Protein AF-A0A8S2J0A6-F1 (afdb_monomer)

Secondary structure (DSSP, 8-state):
-HHHHHHHHHHTGGGGSSS--GGGS--HHHHHHHHHHHHHHHTT--GGGS-TTGGGSTT-TT---TTPPPTT--HHHHHHHHHHPPPPSS--HHHHHHHHHHHHHIIIIIHHHHHHHHHHHHHHHHHHHHHHHHHTHHHHTTSTTHHHHHHHHHHHHHHHHHHHHHHHTTTT--

Mean predicted aligned error: 7.14 Å

Nearest PDB structures (foldseek):
  8iyj-assembly1_B1  TM=2.290E-01  e=9.599E+00  Mus musculus

Radius of gyration: 23.69 Å; Cα contacts (8 Å, |Δi|>4): 101; chains: 1; bounding box: 42×41×72 Å

pLDDT: mean 87.4, std 9.53, range [36.03, 96.38]

Sequence (174 aa):
MLEYLQKFIQFNIKRTHLTVDESQISGDGFMLNLTFVLQQLALPIDIERVDLSYPYYADDRLSIPKDQSRLYSTQEEFRMYQENIQKPNEIRFPTECVYLALHISHLGMVSTAKKPQRRNNIIRELNSAIKNLEQTQGTWRQTPIAARHEAQLERLKAELKVKMRKIGNKNQCH

Organism: NCBI:txid392030

Structure (mmCIF, N/CA/C/O backbone):
data_AF-A0A8S2J0A6-F1
#
_entry.id   AF-A0A8S2J0A6-F1
#
loop_
_atom_site.group_PDB
_atom_site.id
_atom_site.type_symbol
_atom_site.label_atom_id
_atom_site.label_alt_id
_atom_site.label_comp_id
_atom_site.label_asym_id
_atom_site.label_entity_id
_atom_site.label_seq_id
_atom_site.pdbx_PDB_ins_code
_atom_site.Cartn_x
_atom_site.Cartn_y
_atom_site.Cartn_z
_atom_site.occupancy
_atom_site.B_iso_or_equiv
_atom_site.auth_seq_id
_atom_site.auth_comp_id
_atom_site.auth_asym_id
_atom_site.auth_atom_id
_atom_site.pdbx_PDB_model_num
ATOM 1 N N . MET A 1 1 ? -4.117 -3.604 -23.382 1.00 71.38 1 MET A N 1
ATOM 2 C CA . MET A 1 1 ? -4.020 -4.320 -22.085 1.00 71.38 1 MET A CA 1
ATOM 3 C C . MET A 1 1 ? -3.236 -3.515 -21.047 1.00 71.38 1 MET A C 1
ATOM 5 O O . MET A 1 1 ? -3.814 -3.207 -20.014 1.00 71.38 1 MET A O 1
ATOM 9 N N . LEU A 1 2 ? -1.980 -3.123 -21.303 1.00 81.12 2 LEU A N 1
ATOM 10 C CA . LEU A 1 2 ? -1.176 -2.349 -20.337 1.00 81.12 2 LEU A CA 1
ATOM 11 C C . LEU A 1 2 ? -1.800 -1.000 -19.945 1.00 81.12 2 LEU A C 1
ATOM 13 O O . LEU A 1 2 ? -1.810 -0.650 -18.773 1.00 81.12 2 LEU A O 1
ATOM 17 N N . GLU A 1 3 ? -2.419 -0.295 -20.893 1.00 85.25 3 GLU A N 1
ATOM 18 C CA . GLU A 1 3 ? -3.121 0.968 -20.619 1.00 85.25 3 GLU A CA 1
ATOM 19 C C . GLU A 1 3 ? -4.300 0.803 -19.637 1.00 85.25 3 GLU A C 1
ATOM 21 O O . GLU A 1 3 ? -4.556 1.660 -18.792 1.00 85.25 3 GLU A O 1
ATOM 26 N N . TYR A 1 4 ? -5.009 -0.329 -19.705 1.00 88.44 4 TYR A N 1
ATOM 27 C CA . TYR A 1 4 ? -6.072 -0.638 -18.748 1.00 88.44 4 TYR A CA 1
ATOM 28 C C . TYR A 1 4 ? -5.494 -0.838 -17.344 1.00 88.44 4 TYR A C 1
ATOM 30 O O . TYR A 1 4 ? -6.009 -0.279 -16.378 1.00 88.44 4 TYR A O 1
ATOM 38 N N . LEU A 1 5 ? -4.394 -1.591 -17.240 1.00 88.06 5 LEU A N 1
ATOM 39 C CA . LEU A 1 5 ? -3.705 -1.826 -15.971 1.00 88.06 5 LEU A CA 1
ATOM 40 C C . LEU A 1 5 ? -3.158 -0.528 -15.375 1.00 88.06 5 LEU A C 1
ATOM 42 O O . LEU A 1 5 ? -3.295 -0.315 -14.175 1.00 88.06 5 LEU A O 1
ATOM 46 N N . GLN A 1 6 ? -2.621 0.367 -16.202 1.00 87.25 6 GLN A N 1
ATOM 47 C CA . GLN A 1 6 ? -2.212 1.708 -15.789 1.00 87.25 6 GLN A CA 1
ATOM 48 C C . GLN A 1 6 ? -3.380 2.484 -15.170 1.00 87.25 6 GLN A C 1
ATOM 50 O O . GLN A 1 6 ? -3.277 2.945 -14.035 1.00 87.25 6 GLN A O 1
ATOM 55 N N . LYS A 1 7 ? -4.506 2.614 -15.885 1.00 89.25 7 LYS A N 1
ATOM 56 C CA . LYS A 1 7 ? -5.692 3.337 -15.388 1.00 89.25 7 LYS A CA 1
ATOM 57 C C . LYS A 1 7 ? -6.221 2.718 -14.092 1.00 89.25 7 LYS A C 1
ATOM 59 O O . LYS A 1 7 ? -6.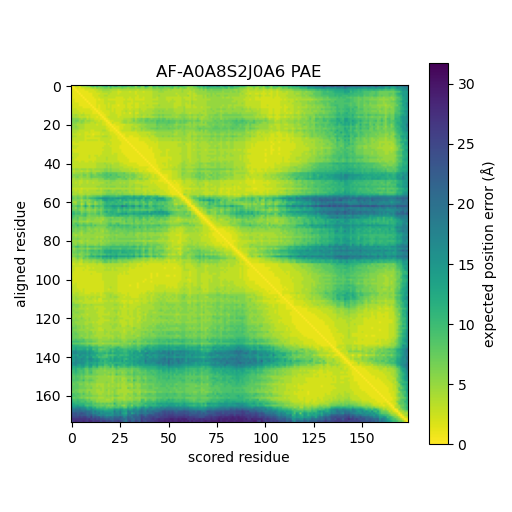577 3.427 -13.152 1.00 89.25 7 LYS A O 1
ATOM 64 N N . PHE A 1 8 ? -6.218 1.390 -14.017 1.00 90.19 8 PHE A N 1
ATOM 65 C CA . PHE A 1 8 ? -6.603 0.656 -12.817 1.00 90.19 8 PHE A CA 1
ATOM 66 C C . PHE A 1 8 ? -5.678 0.952 -11.625 1.00 90.19 8 PHE A C 1
ATOM 68 O O . PHE A 1 8 ? -6.140 1.164 -10.499 1.00 90.19 8 PHE A O 1
ATOM 75 N N . ILE A 1 9 ? -4.368 0.978 -11.864 1.00 89.00 9 ILE A N 1
ATOM 76 C CA . ILE A 1 9 ? -3.364 1.287 -10.851 1.00 89.00 9 ILE A CA 1
ATOM 77 C C . ILE A 1 9 ? -3.511 2.736 -10.372 1.00 89.00 9 ILE A C 1
ATOM 79 O O . ILE A 1 9 ? -3.565 2.955 -9.161 1.00 89.00 9 ILE A O 1
ATOM 83 N N . GLN A 1 10 ? -3.687 3.696 -11.286 1.00 88.06 10 GLN A N 1
ATOM 84 C CA . GLN A 1 10 ? -3.939 5.104 -10.955 1.00 88.06 10 GLN A CA 1
ATOM 85 C C . GLN A 1 10 ? -5.137 5.273 -10.016 1.00 88.06 10 GLN A C 1
ATOM 87 O O . GLN A 1 10 ? -5.047 5.962 -8.998 1.00 88.06 10 GLN A O 1
ATOM 92 N N . PHE A 1 11 ? -6.248 4.600 -10.322 1.00 90.00 11 PHE A N 1
ATOM 93 C CA . PHE A 1 11 ? -7.449 4.625 -9.488 1.00 90.00 11 PHE A CA 1
ATOM 94 C C . PHE A 1 11 ? -7.168 4.146 -8.052 1.00 90.00 11 PHE A C 1
ATOM 96 O O . PHE A 1 11 ? -7.728 4.660 -7.084 1.00 90.00 11 PHE A O 1
ATOM 103 N N . ASN A 1 12 ? -6.239 3.201 -7.896 1.00 91.62 12 ASN A N 1
ATOM 104 C CA . ASN A 1 12 ? -5.878 2.591 -6.621 1.00 91.62 12 ASN A CA 1
ATOM 105 C C . ASN A 1 12 ? -4.662 3.232 -5.922 1.00 91.62 12 ASN A C 1
ATOM 107 O O . ASN A 1 12 ? -4.239 2.720 -4.882 1.00 91.62 1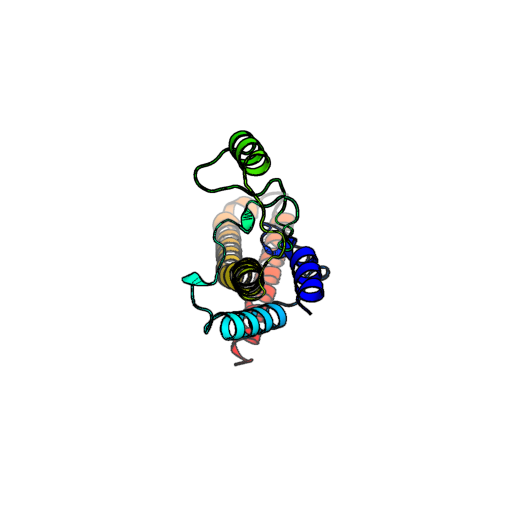2 ASN A O 1
ATOM 111 N N . ILE A 1 13 ? -4.117 4.356 -6.407 1.00 88.62 13 ILE A N 1
ATOM 112 C CA . ILE A 1 13 ? -2.953 5.026 -5.784 1.00 88.62 13 ILE A CA 1
ATOM 113 C C . ILE A 1 13 ? -3.206 5.348 -4.303 1.00 88.62 13 ILE A C 1
ATOM 115 O O . ILE A 1 13 ? -2.328 5.160 -3.461 1.00 88.62 13 ILE A O 1
ATOM 119 N N . LYS A 1 14 ? -4.437 5.748 -3.955 1.00 88.75 14 LYS A N 1
ATOM 120 C CA . LYS A 1 14 ? -4.820 6.140 -2.586 1.00 88.75 14 LYS A CA 1
ATOM 121 C C . LYS A 1 14 ? -4.723 5.003 -1.564 1.00 88.75 14 LYS A C 1
ATOM 123 O O . LYS A 1 14 ? -4.755 5.272 -0.368 1.00 88.75 14 LYS A O 1
ATOM 128 N N . ARG A 1 15 ? -4.561 3.741 -1.985 1.00 90.31 15 ARG A N 1
ATOM 129 C CA . ARG A 1 15 ? -4.441 2.577 -1.083 1.00 90.31 15 ARG A CA 1
ATOM 130 C C . ARG A 1 15 ? -3.282 2.673 -0.090 1.00 90.31 15 ARG A C 1
ATOM 132 O O . ARG A 1 15 ? -3.303 2.002 0.940 1.00 90.31 15 ARG A O 1
ATOM 139 N N . THR A 1 16 ? -2.259 3.462 -0.397 1.00 85.25 16 THR A N 1
ATOM 140 C CA . THR A 1 16 ? -1.063 3.623 0.444 1.00 85.25 16 THR A CA 1
ATOM 141 C C . THR A 1 16 ? -1.201 4.744 1.469 1.00 85.25 16 THR A C 1
ATOM 143 O O . THR A 1 16 ? -0.348 4.860 2.353 1.00 85.25 16 THR A O 1
ATOM 146 N N . HIS A 1 17 ? -2.272 5.540 1.397 1.00 87.38 17 HIS A N 1
ATOM 147 C CA . HIS A 1 17 ? -2.504 6.641 2.321 1.00 87.38 17 HIS A CA 1
ATOM 148 C C . HIS A 1 17 ? -2.766 6.136 3.749 1.00 87.38 17 HIS A C 1
ATOM 150 O O . HIS A 1 17 ? -3.056 4.960 4.009 1.00 87.38 17 HIS A O 1
ATOM 156 N N . LEU A 1 18 ? -2.635 7.047 4.715 1.00 82.06 18 LEU A N 1
ATOM 157 C CA . LEU A 1 18 ? -2.876 6.738 6.123 1.00 82.06 18 LEU A CA 1
ATOM 158 C C . LEU A 1 18 ? -4.344 6.365 6.366 1.00 82.06 18 LEU A C 1
ATOM 160 O O . LEU A 1 18 ? -4.626 5.365 7.028 1.00 82.06 18 LEU A O 1
ATOM 164 N N . THR A 1 19 ? -5.251 7.146 5.783 1.00 82.69 19 THR A N 1
ATOM 165 C CA . THR A 1 19 ? -6.699 6.954 5.811 1.00 82.69 19 THR A CA 1
ATOM 166 C C . THR A 1 19 ? -7.198 6.726 4.391 1.00 82.69 19 THR A C 1
ATOM 168 O O . THR A 1 19 ? -6.853 7.463 3.468 1.00 82.69 19 THR A O 1
ATOM 171 N N . VAL A 1 20 ? -7.985 5.668 4.205 1.00 85.88 20 VAL A N 1
ATOM 172 C CA . VAL A 1 20 ? -8.517 5.285 2.897 1.00 85.88 20 VAL A CA 1
ATOM 173 C C . VAL A 1 20 ? -9.972 4.890 3.064 1.00 85.88 20 VAL A C 1
ATOM 175 O O . VAL A 1 20 ? -10.304 4.140 3.981 1.00 85.88 20 VAL A O 1
ATOM 178 N N . ASP A 1 21 ? -10.823 5.391 2.177 1.00 88.12 21 ASP A N 1
ATOM 179 C CA . ASP A 1 21 ? -12.191 4.910 2.047 1.00 88.12 21 ASP A CA 1
ATOM 180 C C . ASP A 1 21 ? -12.175 3.581 1.282 1.00 88.12 21 ASP A C 1
ATOM 182 O O . ASP A 1 21 ? -11.912 3.550 0.079 1.00 88.12 21 ASP A O 1
ATOM 186 N N . GLU A 1 22 ? -12.428 2.478 1.992 1.00 85.31 22 GLU A N 1
ATOM 187 C CA . GLU A 1 22 ? -12.420 1.129 1.414 1.00 85.31 22 GLU A CA 1
ATOM 188 C C . GLU A 1 22 ? -13.517 0.922 0.353 1.00 85.31 22 GLU A C 1
ATOM 190 O O . GLU A 1 22 ? -13.395 -0.003 -0.445 1.00 85.31 22 GLU A O 1
ATOM 195 N N . SER A 1 23 ? -14.547 1.779 0.293 1.00 88.44 23 SER A N 1
ATOM 196 C CA . SER A 1 23 ? -15.597 1.712 -0.738 1.00 88.44 23 SER A CA 1
ATOM 197 C C . SER A 1 23 ? -15.149 2.240 -2.104 1.00 88.44 23 SER A C 1
ATOM 199 O O . SER A 1 23 ? -15.736 1.888 -3.124 1.00 88.44 23 SER A O 1
ATOM 201 N N . GLN A 1 24 ? -14.103 3.071 -2.126 1.00 89.81 24 GLN A N 1
ATOM 202 C CA . GLN A 1 24 ? -13.601 3.752 -3.324 1.00 89.81 24 GLN A CA 1
ATOM 203 C C . GLN A 1 24 ? -12.348 3.087 -3.906 1.00 89.81 24 GLN A C 1
ATOM 205 O O . GLN A 1 24 ? -11.743 3.614 -4.835 1.00 89.81 24 GLN A O 1
ATOM 210 N N . ILE A 1 25 ? -11.919 1.953 -3.351 1.00 92.69 25 ILE A N 1
ATOM 211 C CA . ILE A 1 25 ? -10.727 1.220 -3.784 1.00 92.69 25 ILE A CA 1
ATOM 212 C C . ILE A 1 25 ? -11.064 -0.246 -4.031 1.00 92.69 25 ILE A C 1
ATOM 214 O O . ILE A 1 25 ? -12.048 -0.783 -3.531 1.00 92.69 25 ILE A O 1
ATOM 218 N N . SER A 1 26 ? -10.217 -0.924 -4.798 1.00 93.06 26 SER A N 1
ATOM 219 C CA . SER A 1 26 ? -10.389 -2.354 -5.054 1.00 93.06 26 SER A CA 1
ATOM 220 C C . SER A 1 26 ? -10.195 -3.193 -3.784 1.00 93.06 26 SER A C 1
ATOM 222 O O . SER A 1 26 ? -9.495 -2.796 -2.857 1.00 93.06 26 SER A O 1
ATOM 224 N N . GLY A 1 27 ? -10.794 -4.381 -3.720 1.00 91.75 27 GLY A N 1
ATOM 225 C CA . GLY A 1 27 ? -10.619 -5.281 -2.576 1.00 91.75 27 GLY A CA 1
ATOM 226 C C . GLY A 1 27 ? -9.185 -5.816 -2.451 1.00 91.75 27 GLY A C 1
ATOM 227 O O . GLY A 1 27 ? -8.489 -5.994 -3.449 1.00 91.75 27 GLY A O 1
ATOM 228 N N . ASP A 1 28 ? -8.751 -6.121 -1.224 1.00 90.69 28 ASP A N 1
ATOM 229 C CA . ASP A 1 28 ? -7.389 -6.616 -0.957 1.00 90.69 28 ASP A CA 1
ATOM 230 C C . ASP A 1 28 ? -7.088 -7.931 -1.696 1.00 90.69 28 ASP A C 1
ATOM 232 O O . ASP A 1 28 ? -6.021 -8.070 -2.285 1.00 90.69 28 ASP A O 1
ATOM 236 N N . GLY A 1 29 ? -8.040 -8.872 -1.726 1.00 91.88 29 GLY A N 1
ATOM 237 C CA . GLY A 1 29 ? -7.869 -10.150 -2.428 1.00 91.88 29 GLY A CA 1
ATOM 238 C C . GLY A 1 29 ? -7.675 -9.976 -3.934 1.00 91.88 29 GLY A C 1
ATOM 239 O O . GLY A 1 29 ? -6.776 -10.576 -4.515 1.00 91.88 29 GLY A O 1
ATOM 240 N N . PHE A 1 30 ? -8.454 -9.085 -4.556 1.00 93.25 30 PHE A N 1
ATOM 241 C CA . PHE A 1 30 ? -8.286 -8.761 -5.972 1.00 93.25 30 PHE A CA 1
ATOM 242 C C . PHE A 1 30 ? -6.907 -8.154 -6.246 1.00 93.25 30 PHE A C 1
ATOM 244 O O . PHE A 1 30 ? -6.210 -8.590 -7.159 1.00 93.25 30 PHE A O 1
ATOM 251 N N . MET A 1 31 ? -6.492 -7.182 -5.428 1.00 94.06 31 MET A N 1
ATOM 252 C CA . MET A 1 31 ? -5.193 -6.527 -5.582 1.00 94.06 31 MET A CA 1
ATOM 253 C C . MET A 1 31 ? -4.033 -7.510 -5.428 1.00 94.06 31 MET A C 1
ATOM 255 O O . MET A 1 31 ? -3.111 -7.464 -6.232 1.00 94.06 31 MET A O 1
ATOM 259 N N . LEU A 1 32 ? -4.084 -8.413 -4.442 1.00 94.38 32 LEU A N 1
ATOM 260 C CA . LEU A 1 32 ? -3.058 -9.441 -4.249 1.00 94.38 32 LEU A CA 1
ATOM 261 C C . LEU A 1 32 ? -2.994 -10.421 -5.425 1.00 94.38 32 LEU A C 1
ATOM 263 O O . LEU A 1 32 ? -1.900 -10.715 -5.903 1.00 94.38 32 LEU A O 1
ATOM 267 N N . ASN A 1 33 ? -4.145 -10.874 -5.928 1.00 94.75 33 ASN A N 1
ATOM 268 C CA . ASN A 1 33 ? -4.197 -11.754 -7.096 1.00 94.75 33 ASN A CA 1
ATOM 269 C C . ASN A 1 33 ? -3.604 -11.069 -8.331 1.00 94.75 33 ASN A C 1
ATOM 271 O O . ASN A 1 33 ? -2.789 -11.659 -9.038 1.00 94.75 33 ASN A O 1
ATOM 275 N N . LEU A 1 34 ? -3.966 -9.806 -8.570 1.00 93.50 34 LEU A N 1
ATOM 276 C CA . LEU A 1 34 ? -3.438 -9.044 -9.697 1.00 93.50 34 LEU A CA 1
ATOM 277 C C . LEU A 1 34 ? -1.933 -8.775 -9.550 1.00 93.50 34 LEU A C 1
ATOM 279 O O . LEU A 1 34 ? -1.197 -8.900 -10.527 1.00 93.50 34 LEU A O 1
ATOM 283 N N . THR A 1 35 ? -1.458 -8.465 -8.336 1.00 94.31 35 THR A N 1
ATOM 284 C CA . THR A 1 35 ? -0.022 -8.374 -8.040 1.00 94.31 35 THR A CA 1
ATOM 285 C C . THR A 1 35 ? 0.688 -9.675 -8.394 1.00 94.31 35 THR A C 1
ATOM 287 O O . THR A 1 35 ? 1.696 -9.633 -9.092 1.00 94.31 35 THR A O 1
ATOM 290 N N . PHE A 1 36 ? 0.158 -10.820 -7.964 1.00 94.75 36 PHE A N 1
ATOM 291 C CA . PHE A 1 36 ? 0.771 -12.118 -8.229 1.00 94.75 36 PHE A CA 1
ATOM 292 C C . PHE A 1 36 ? 0.853 -12.417 -9.730 1.00 94.75 36 PHE A C 1
ATOM 294 O O . PHE A 1 36 ? 1.920 -12.767 -10.225 1.00 94.75 36 PHE A O 1
ATOM 301 N N . VAL A 1 37 ? -0.236 -12.212 -10.474 1.00 93.88 37 VAL A N 1
ATOM 302 C CA . VAL A 1 37 ? -0.259 -12.438 -11.929 1.00 93.88 37 VAL A CA 1
ATOM 303 C C . VAL A 1 37 ? 0.758 -11.551 -12.652 1.00 93.88 37 VAL A C 1
ATOM 305 O O . VAL A 1 37 ? 1.505 -12.045 -13.493 1.00 93.88 37 VAL A O 1
ATOM 308 N N . LEU A 1 38 ? 0.836 -10.259 -12.311 1.00 91.88 38 LEU A N 1
ATOM 309 C CA . LEU A 1 38 ? 1.805 -9.353 -12.938 1.00 91.88 38 LEU A CA 1
ATOM 310 C C . LEU A 1 38 ? 3.251 -9.668 -12.549 1.00 91.88 38 LEU A C 1
ATOM 312 O O . LEU A 1 38 ? 4.142 -9.522 -13.380 1.00 91.88 38 LEU A O 1
ATOM 316 N N . GLN A 1 39 ? 3.492 -10.149 -11.329 1.00 93.38 39 GLN A N 1
ATOM 317 C CA . GLN A 1 39 ? 4.811 -10.640 -10.928 1.00 93.38 39 GLN A CA 1
ATOM 318 C C . GLN A 1 39 ? 5.216 -11.888 -11.715 1.00 93.38 39 GLN A C 1
ATOM 320 O O . GLN A 1 39 ? 6.339 -11.941 -12.201 1.00 93.38 39 GLN A O 1
ATOM 325 N N . GLN A 1 40 ? 4.314 -12.857 -11.898 1.00 94.81 40 GLN A N 1
ATOM 326 C CA . GLN A 1 40 ? 4.588 -14.047 -12.716 1.00 94.81 40 GLN A CA 1
ATOM 327 C C . GLN A 1 40 ? 4.873 -13.681 -14.178 1.00 94.81 40 GLN A C 1
ATOM 329 O O . GLN A 1 40 ? 5.760 -14.261 -14.797 1.00 94.81 40 GLN A O 1
ATOM 334 N N . LEU A 1 41 ? 4.166 -12.682 -14.714 1.00 91.69 41 LEU A N 1
ATOM 335 C CA . LEU A 1 41 ? 4.409 -12.166 -16.060 1.00 91.69 41 LEU A CA 1
ATOM 336 C C . LEU A 1 41 ? 5.754 -11.431 -16.182 1.00 91.69 41 LEU A C 1
ATOM 338 O O . LEU A 1 41 ? 6.382 -11.483 -17.236 1.00 91.69 41 LEU A O 1
ATOM 342 N N . ALA A 1 42 ? 6.193 -10.754 -15.117 1.00 93.38 42 ALA A N 1
ATOM 343 C CA . ALA A 1 42 ? 7.457 -10.023 -15.088 1.00 93.38 42 ALA A CA 1
ATOM 344 C C . ALA A 1 42 ? 8.677 -10.906 -14.771 1.00 93.38 42 ALA A C 1
ATOM 346 O O . ALA A 1 42 ? 9.791 -10.554 -15.145 1.00 93.38 42 ALA A O 1
ATOM 347 N N . LEU A 1 43 ? 8.479 -12.050 -14.111 1.00 94.00 43 LEU A N 1
ATOM 348 C CA . LEU A 1 43 ? 9.542 -12.959 -13.680 1.00 94.00 43 LEU A CA 1
ATOM 349 C C . LEU A 1 43 ? 10.491 -13.437 -14.801 1.00 94.00 43 LEU A C 1
ATOM 351 O O . LEU A 1 43 ? 11.694 -13.459 -14.552 1.00 94.00 43 LEU A O 1
ATOM 355 N N . PRO A 1 44 ? 10.026 -13.809 -16.013 1.00 94.56 44 PRO A N 1
ATOM 356 C CA . PRO A 1 44 ? 10.916 -14.282 -17.076 1.00 94.56 44 PRO A CA 1
ATOM 357 C C . PRO A 1 44 ? 11.645 -13.155 -17.832 1.00 94.56 44 PRO A C 1
ATOM 359 O O . PRO A 1 44 ? 12.305 -13.428 -18.831 1.00 94.56 44 PRO A O 1
ATOM 362 N N . ILE A 1 45 ? 11.485 -11.888 -17.436 1.00 93.81 45 ILE A N 1
ATOM 363 C CA . ILE A 1 45 ? 12.087 -10.751 -18.140 1.00 93.81 45 ILE A CA 1
ATOM 364 C C . ILE A 1 45 ? 13.526 -10.535 -17.666 1.00 93.81 45 ILE A C 1
ATOM 366 O O . ILE A 1 45 ? 13.767 -10.234 -16.498 1.00 93.81 45 ILE A O 1
ATOM 370 N N . ASP A 1 46 ? 14.470 -10.592 -18.605 1.00 93.06 46 ASP A N 1
ATOM 371 C CA . ASP A 1 46 ? 15.864 -10.230 -18.347 1.00 93.06 46 ASP A CA 1
ATOM 372 C C . ASP A 1 46 ? 15.995 -8.735 -18.030 1.00 93.06 46 ASP A C 1
ATOM 374 O O . ASP A 1 46 ? 15.507 -7.881 -18.777 1.00 93.06 46 ASP A O 1
ATOM 378 N N . ILE A 1 47 ? 16.723 -8.407 -16.960 1.00 88.88 47 ILE A N 1
ATOM 379 C CA . ILE A 1 47 ? 16.943 -7.020 -16.514 1.00 88.88 47 ILE A CA 1
ATOM 380 C C . ILE A 1 47 ? 17.651 -6.190 -17.594 1.00 88.88 47 ILE A C 1
ATOM 382 O O . ILE A 1 47 ? 17.354 -5.013 -17.753 1.00 88.88 47 ILE A O 1
ATOM 386 N N . GLU A 1 48 ? 18.519 -6.801 -18.402 1.00 91.25 48 GLU A N 1
ATOM 387 C CA . GLU A 1 48 ? 19.214 -6.130 -19.513 1.00 91.25 48 GLU A CA 1
ATOM 388 C C . GLU A 1 48 ? 18.259 -5.597 -20.594 1.00 91.25 48 GLU A C 1
ATOM 390 O O . GLU A 1 48 ? 18.596 -4.688 -21.354 1.00 91.25 48 GLU A O 1
ATOM 395 N N . ARG A 1 49 ? 17.045 -6.154 -20.677 1.00 88.81 49 ARG A N 1
ATOM 396 C CA . ARG A 1 49 ? 16.010 -5.710 -21.620 1.00 88.81 49 ARG A CA 1
ATOM 397 C C . ARG A 1 49 ? 15.157 -4.575 -21.066 1.00 88.81 49 ARG A C 1
ATOM 399 O O . ARG A 1 49 ? 14.362 -4.015 -21.826 1.00 88.81 49 ARG A O 1
ATOM 406 N N . VAL A 1 50 ? 15.304 -4.267 -19.779 1.00 92.06 50 VAL A N 1
ATOM 407 C CA . VAL A 1 50 ? 14.557 -3.240 -19.060 1.00 92.06 50 VAL A CA 1
ATOM 408 C C . VAL A 1 50 ? 15.325 -1.930 -19.116 1.00 92.06 50 VAL A C 1
ATOM 410 O O . VAL A 1 50 ? 16.493 -1.839 -18.751 1.00 92.06 50 VAL A O 1
ATOM 413 N N . ASP A 1 51 ? 14.632 -0.891 -19.552 1.00 91.81 51 ASP A N 1
ATOM 414 C CA . ASP A 1 51 ? 15.152 0.466 -19.524 1.00 91.81 51 ASP A CA 1
ATOM 415 C C . ASP A 1 51 ? 15.009 1.062 -18.116 1.00 91.81 51 ASP A C 1
ATOM 417 O O . ASP A 1 51 ? 13.904 1.367 -17.664 1.00 91.81 51 ASP A O 1
ATOM 421 N N . LEU A 1 52 ? 16.137 1.226 -17.423 1.00 90.31 52 LEU A N 1
ATOM 422 C CA . LEU A 1 52 ? 16.187 1.752 -16.056 1.00 90.31 52 LEU A CA 1
ATOM 423 C C . LEU A 1 52 ? 15.832 3.243 -15.967 1.00 90.31 52 LEU A C 1
ATOM 425 O O . LEU A 1 52 ? 15.450 3.727 -14.898 1.00 90.31 52 LEU A O 1
ATOM 429 N N . SER A 1 53 ? 15.939 3.969 -17.079 1.00 89.06 53 SER A N 1
ATOM 430 C CA . SER A 1 53 ? 15.613 5.391 -17.170 1.00 89.06 53 SER A CA 1
ATOM 431 C C . SER A 1 53 ? 14.107 5.649 -17.307 1.00 89.06 53 SER A C 1
ATOM 433 O O . SER A 1 53 ? 13.664 6.794 -17.203 1.00 89.06 53 SER A O 1
ATOM 435 N N . TYR A 1 54 ? 13.302 4.594 -17.457 1.00 89.75 54 TYR A N 1
ATOM 436 C CA . TYR A 1 54 ? 11.866 4.689 -17.701 1.00 89.75 54 TYR A CA 1
ATOM 437 C C . TYR A 1 54 ? 11.063 5.545 -16.697 1.00 89.75 54 TYR A C 1
ATOM 439 O O . TYR A 1 54 ? 10.277 6.377 -17.151 1.00 89.75 54 TYR A O 1
ATOM 447 N N . PRO A 1 55 ? 11.267 5.452 -15.365 1.00 87.81 55 PRO A N 1
ATOM 448 C CA . PRO A 1 55 ? 10.517 6.249 -14.379 1.00 87.81 55 PRO A CA 1
ATOM 449 C C . PRO A 1 55 ? 10.848 7.746 -14.365 1.00 87.81 55 PRO A C 1
ATOM 451 O O . PRO A 1 55 ? 10.294 8.504 -13.562 1.00 87.81 55 PRO A O 1
ATOM 454 N N . TYR A 1 56 ? 11.835 8.162 -15.158 1.00 86.44 56 TYR A N 1
ATOM 455 C CA . TYR A 1 56 ? 12.282 9.546 -15.229 1.00 86.44 56 TYR A CA 1
ATOM 456 C C . TYR A 1 56 ? 11.715 10.266 -16.461 1.00 86.44 56 TYR A C 1
ATOM 458 O O . TYR A 1 56 ? 11.786 11.492 -16.537 1.00 86.44 56 TYR A O 1
ATOM 466 N N . TYR A 1 57 ? 11.091 9.546 -17.398 1.00 87.25 57 TYR A N 1
ATOM 467 C CA . TYR A 1 57 ? 10.477 10.143 -18.583 1.00 87.25 57 TYR A CA 1
ATOM 468 C C . TYR A 1 57 ? 9.186 10.902 -18.259 1.00 87.25 57 TYR A C 1
ATOM 470 O O . TYR A 1 57 ? 8.405 10.503 -17.402 1.00 87.25 57 TYR A O 1
ATOM 478 N N . ALA A 1 58 ? 8.952 12.013 -18.965 1.00 75.56 58 ALA A N 1
ATOM 479 C CA . ALA A 1 58 ? 7.791 12.880 -18.733 1.00 75.56 58 ALA A CA 1
ATOM 480 C C . ALA A 1 58 ? 6.442 12.228 -19.085 1.00 75.56 58 ALA A C 1
ATOM 482 O O . ALA A 1 58 ? 5.451 12.495 -18.408 1.00 75.56 58 ALA A O 1
ATOM 483 N N . ASP A 1 59 ? 6.417 11.341 -20.087 1.00 71.56 59 ASP A N 1
ATOM 484 C CA . ASP A 1 59 ? 5.200 10.648 -20.544 1.00 71.56 59 ASP A CA 1
ATOM 485 C C . ASP A 1 59 ? 5.179 9.167 -20.144 1.00 71.56 59 ASP A C 1
ATOM 487 O O . ASP A 1 59 ? 4.749 8.309 -20.925 1.00 71.56 59 ASP A O 1
ATOM 491 N N . ASP A 1 60 ? 5.712 8.825 -18.970 1.00 73.56 60 ASP A N 1
ATOM 492 C CA . ASP A 1 60 ? 5.633 7.444 -18.511 1.00 73.56 60 ASP A CA 1
ATOM 493 C C . ASP A 1 60 ? 4.168 6.993 -18.344 1.00 73.56 60 ASP A C 1
ATOM 495 O O . ASP A 1 60 ? 3.259 7.753 -17.987 1.00 73.56 60 ASP A O 1
ATOM 499 N N . ARG A 1 61 ? 3.919 5.708 -18.609 1.00 75.75 61 ARG A N 1
ATOM 500 C CA . ARG A 1 61 ? 2.614 5.093 -18.341 1.00 75.75 61 ARG A CA 1
ATOM 501 C C . ARG A 1 61 ? 2.454 4.671 -16.881 1.00 75.75 61 ARG A C 1
ATOM 503 O O . ARG A 1 61 ? 1.484 4.002 -16.540 1.00 75.75 61 ARG A O 1
ATOM 510 N N . LEU A 1 62 ? 3.392 5.015 -16.003 1.00 75.00 62 LEU A N 1
ATOM 511 C CA . LEU A 1 62 ? 3.328 4.656 -14.587 1.00 75.00 62 LEU A CA 1
ATOM 512 C C . LEU A 1 62 ? 2.469 5.644 -13.815 1.00 75.00 62 LEU A C 1
ATOM 514 O O . LEU A 1 62 ? 1.864 5.256 -12.818 1.00 75.00 62 LEU A O 1
ATOM 518 N N . SER A 1 63 ? 2.346 6.881 -14.314 1.00 66.81 63 SER A N 1
ATOM 519 C CA . SER A 1 63 ? 1.461 7.906 -13.747 1.00 66.81 63 SER A CA 1
ATOM 520 C C . SER A 1 63 ? 1.688 8.091 -12.254 1.00 66.81 63 SER A C 1
ATOM 522 O O . SER A 1 63 ? 0.763 8.264 -11.456 1.00 66.81 63 SER A O 1
ATOM 524 N N . ILE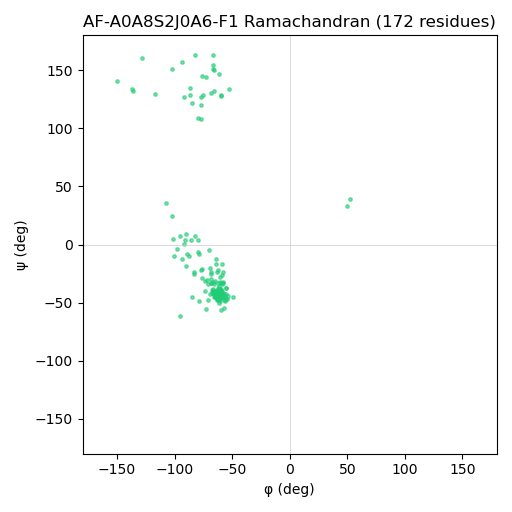 A 1 64 ? 2.969 8.030 -11.911 1.00 73.50 64 ILE A N 1
ATOM 525 C CA . ILE A 1 64 ? 3.494 8.323 -10.597 1.00 73.50 64 ILE A CA 1
ATOM 526 C C . ILE A 1 64 ? 3.126 9.778 -10.276 1.00 73.50 64 ILE A 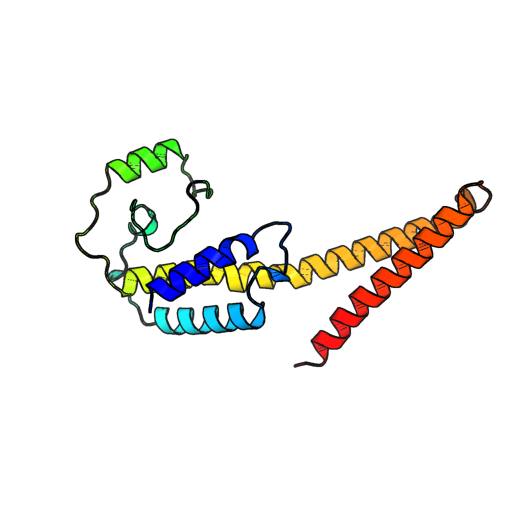C 1
ATOM 528 O O . ILE A 1 64 ? 3.393 10.669 -11.090 1.00 73.50 64 ILE A O 1
ATOM 532 N N . PRO A 1 65 ? 2.499 10.051 -9.116 1.00 72.88 65 PRO A N 1
ATOM 533 C CA . PRO A 1 65 ? 2.227 11.416 -8.696 1.00 72.88 65 PRO A CA 1
ATOM 534 C C . PRO A 1 65 ? 3.507 12.252 -8.736 1.00 72.88 65 PRO A C 1
ATOM 536 O O . PRO A 1 65 ? 4.549 11.826 -8.238 1.00 72.88 65 PRO A O 1
ATOM 539 N N . LYS A 1 66 ? 3.425 13.461 -9.302 1.00 68.56 66 LYS A N 1
ATOM 540 C CA . LYS A 1 66 ? 4.587 14.356 -9.437 1.00 68.56 66 LYS A CA 1
ATOM 541 C C . LYS A 1 66 ? 5.224 14.699 -8.090 1.00 68.56 66 LYS A C 1
ATOM 543 O O . LYS A 1 66 ? 6.423 14.941 -8.056 1.00 68.56 66 LYS A O 1
ATOM 548 N N . ASP A 1 67 ? 4.437 14.651 -7.019 1.00 70.38 67 ASP A N 1
ATOM 549 C CA . ASP A 1 67 ? 4.846 14.966 -5.649 1.00 70.38 67 ASP A CA 1
ATOM 550 C C . ASP A 1 67 ? 5.368 13.738 -4.878 1.00 70.38 67 ASP A C 1
ATOM 552 O O . ASP A 1 67 ? 5.555 13.790 -3.661 1.00 70.38 67 ASP A O 1
ATOM 556 N N . GLN A 1 68 ? 5.568 12.596 -5.548 1.00 76.88 68 GLN A N 1
ATOM 557 C CA . GLN A 1 68 ? 6.103 11.408 -4.894 1.00 76.88 68 GLN A CA 1
ATOM 558 C C . GLN A 1 68 ? 7.568 11.626 -4.494 1.00 76.88 68 GLN A C 1
ATOM 560 O O . GLN A 1 68 ? 8.402 12.014 -5.310 1.00 76.88 68 GLN A O 1
ATOM 565 N N . SER A 1 69 ? 7.892 11.320 -3.234 1.00 81.94 69 SER A N 1
ATOM 566 C CA . S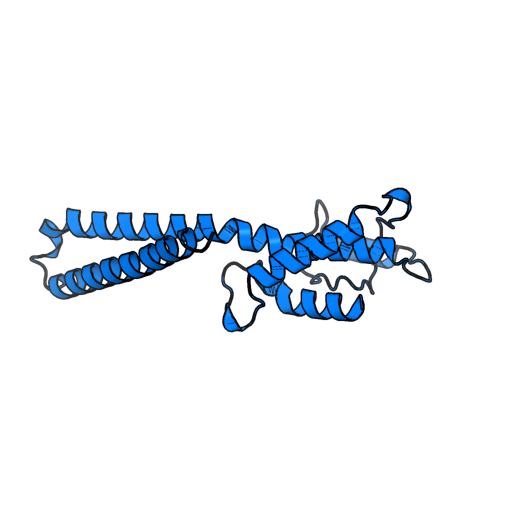ER A 1 69 ? 9.260 11.406 -2.720 1.00 81.94 69 SER A CA 1
ATOM 567 C C . SER A 1 69 ? 10.201 10.488 -3.501 1.00 81.94 69 SER A C 1
ATOM 569 O O . SER A 1 69 ? 9.935 9.291 -3.648 1.00 81.94 69 SER A O 1
ATOM 571 N N . ARG A 1 70 ? 11.313 11.052 -3.974 1.00 84.88 70 ARG A N 1
ATOM 572 C CA . ARG A 1 70 ? 12.365 10.339 -4.703 1.00 84.88 70 ARG A CA 1
ATOM 573 C C . ARG A 1 70 ? 13.550 10.072 -3.786 1.00 84.88 70 ARG A C 1
ATOM 575 O O . ARG A 1 70 ? 13.792 10.796 -2.823 1.00 84.88 70 ARG A O 1
ATOM 582 N N . LEU A 1 71 ? 14.269 8.994 -4.070 1.00 87.25 71 LEU A N 1
ATOM 583 C CA . LEU A 1 71 ? 15.437 8.615 -3.290 1.00 87.25 71 LEU A CA 1
ATOM 584 C C . LEU A 1 71 ? 16.613 9.536 -3.648 1.00 87.25 71 LEU A C 1
ATOM 586 O O . LEU A 1 71 ? 16.919 9.686 -4.826 1.00 87.25 71 LEU A O 1
ATOM 590 N N . TYR A 1 72 ? 17.257 10.127 -2.635 1.00 87.38 72 TYR A N 1
ATOM 591 C CA . TYR A 1 72 ? 18.447 10.982 -2.776 1.00 87.38 72 TYR A CA 1
ATOM 592 C C . TYR A 1 72 ? 18.332 12.095 -3.834 1.00 87.38 72 TYR A C 1
ATOM 594 O O . TYR A 1 72 ? 19.320 12.430 -4.478 1.00 87.38 72 TYR A O 1
ATOM 602 N N . SER A 1 73 ? 17.140 12.659 -4.037 1.00 87.44 73 SER A N 1
ATOM 603 C CA . SER A 1 73 ? 16.943 13.721 -5.024 1.00 87.44 73 SER A CA 1
ATOM 604 C C . SER A 1 73 ? 15.821 14.663 -4.612 1.00 87.44 73 SER A C 1
ATOM 606 O O . SER A 1 73 ? 14.792 14.229 -4.081 1.00 87.44 73 SER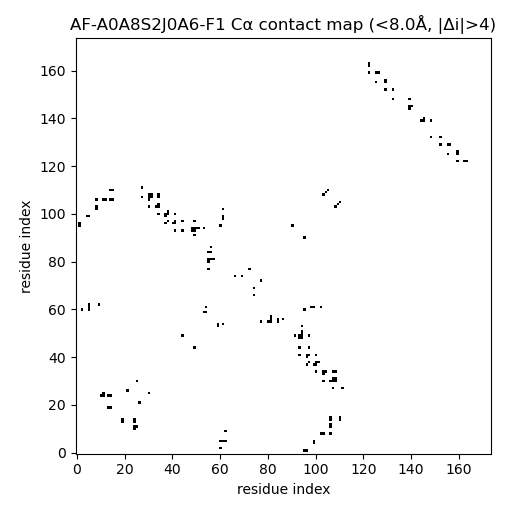 A O 1
ATOM 608 N N . THR A 1 74 ? 16.022 15.956 -4.859 1.00 88.69 74 THR A N 1
ATOM 609 C CA . THR A 1 74 ? 14.982 16.977 -4.708 1.00 88.69 74 THR A CA 1
ATOM 610 C C . THR A 1 74 ? 14.078 17.039 -5.942 1.00 88.69 74 THR A C 1
ATOM 612 O O . THR A 1 74 ? 14.413 16.558 -7.026 1.00 88.69 74 THR A O 1
ATOM 615 N N . GLN A 1 75 ? 12.904 17.661 -5.800 1.00 86.38 75 GLN A N 1
ATOM 616 C CA . GLN A 1 75 ? 11.985 17.831 -6.928 1.00 86.38 75 GLN A CA 1
ATOM 617 C C . GLN A 1 75 ? 12.590 18.691 -8.049 1.00 86.38 75 GLN A C 1
ATOM 619 O O . GLN A 1 75 ? 12.293 18.469 -9.221 1.00 86.38 75 GLN A O 1
ATOM 624 N N . GLU A 1 76 ? 13.420 19.672 -7.696 1.00 87.88 76 GLU A N 1
ATOM 625 C CA . GLU A 1 76 ? 14.073 20.578 -8.645 1.00 87.88 76 GLU A CA 1
ATOM 626 C C . GLU A 1 76 ? 15.156 19.853 -9.447 1.00 87.88 76 GLU A C 1
ATOM 628 O O . GLU A 1 76 ? 15.140 19.899 -10.676 1.00 87.88 76 GLU A O 1
ATOM 633 N N . GLU A 1 77 ? 16.026 19.098 -8.770 1.00 88.75 77 GLU A N 1
ATOM 634 C CA . GLU A 1 77 ? 17.031 18.239 -9.412 1.00 88.75 77 GLU A CA 1
ATOM 635 C C . GLU A 1 77 ? 16.392 17.233 -10.368 1.00 88.75 77 GLU A C 1
ATOM 637 O O . GLU A 1 77 ? 16.868 17.043 -11.487 1.00 88.75 77 GLU A O 1
ATOM 642 N N . PHE A 1 78 ? 15.279 16.624 -9.955 1.00 87.62 78 PHE A N 1
ATOM 643 C CA . PHE A 1 78 ? 14.549 15.697 -10.807 1.00 87.62 78 PHE A CA 1
ATOM 644 C C . PHE A 1 78 ? 13.991 16.376 -12.063 1.00 87.62 78 PHE A C 1
ATOM 646 O O . PHE A 1 78 ? 14.099 15.806 -13.147 1.00 87.62 78 PHE A O 1
ATOM 653 N N . ARG A 1 79 ? 13.424 17.585 -11.949 1.00 86.81 79 ARG A N 1
ATOM 654 C CA . ARG A 1 79 ? 12.923 18.334 -13.115 1.00 86.81 79 ARG A CA 1
ATOM 655 C C . ARG A 1 79 ? 14.045 18.641 -14.101 1.00 86.81 79 ARG A C 1
ATOM 657 O O . ARG A 1 79 ? 13.889 18.358 -15.283 1.00 86.81 79 ARG A O 1
ATOM 664 N N . MET A 1 80 ? 15.188 19.121 -13.608 1.00 88.88 80 MET A N 1
ATOM 665 C CA . MET A 1 80 ? 16.360 19.367 -14.455 1.00 88.88 80 MET A CA 1
ATOM 666 C C . MET A 1 80 ? 16.838 18.081 -15.137 1.00 88.88 80 MET A C 1
ATOM 668 O O . MET A 1 80 ? 17.153 18.083 -16.324 1.00 88.88 80 MET A O 1
ATOM 672 N N . TYR A 1 81 ? 16.875 16.957 -14.418 1.00 88.00 81 TYR A N 1
ATOM 673 C CA . TYR A 1 81 ? 17.254 15.673 -15.008 1.00 88.00 81 TYR A CA 1
ATOM 674 C C . TYR A 1 81 ? 16.258 15.213 -16.083 1.00 88.00 81 TYR A C 1
ATOM 676 O O . TYR A 1 81 ? 16.662 14.761 -17.152 1.00 88.00 81 TYR A O 1
ATOM 684 N N . GLN A 1 82 ? 14.962 15.374 -15.826 1.00 87.62 82 GLN A N 1
ATOM 685 C CA . GLN A 1 82 ? 13.882 15.010 -16.741 1.00 87.62 82 GLN A CA 1
ATOM 686 C C . GLN A 1 82 ? 13.879 15.843 -18.034 1.00 87.62 82 GLN A C 1
ATOM 688 O O . GLN A 1 82 ? 13.500 15.324 -19.079 1.00 87.62 82 GLN A O 1
ATOM 693 N N . GLU A 1 83 ? 14.321 17.100 -17.994 1.00 87.31 83 GLU A N 1
ATOM 694 C CA . GLU A 1 83 ? 14.494 17.933 -19.195 1.00 87.31 83 GLU A CA 1
ATOM 695 C C . GLU A 1 83 ? 15.690 17.491 -20.052 1.00 87.31 83 GLU A C 1
ATOM 697 O O . GLU A 1 83 ? 15.663 17.624 -21.274 1.00 87.31 83 GLU A O 1
ATOM 702 N N . ASN A 1 84 ? 16.729 16.938 -19.422 1.00 88.00 84 ASN A N 1
ATOM 703 C CA . ASN A 1 84 ? 17.972 16.550 -20.091 1.00 88.00 84 ASN A CA 1
ATOM 704 C C . ASN A 1 84 ? 18.004 15.081 -20.541 1.00 88.00 84 ASN A C 1
ATOM 706 O O . ASN A 1 84 ? 18.903 14.683 -21.287 1.00 88.00 84 ASN A O 1
ATOM 710 N N . ILE A 1 85 ? 17.061 14.253 -20.086 1.00 88.44 85 ILE A N 1
ATOM 711 C CA . ILE A 1 85 ? 17.056 12.827 -20.401 1.00 88.44 85 ILE A CA 1
ATOM 712 C C . ILE A 1 85 ? 16.547 12.582 -21.826 1.00 88.44 85 ILE A C 1
ATOM 714 O O . ILE A 1 85 ? 15.457 13.003 -22.214 1.00 88.44 85 ILE A O 1
ATOM 718 N N . GLN A 1 86 ? 17.329 11.850 -22.619 1.00 85.12 86 GLN A N 1
ATOM 719 C CA . GLN A 1 86 ? 16.885 11.421 -23.940 1.00 85.12 86 GLN A CA 1
ATOM 720 C C . GLN A 1 86 ? 15.924 10.244 -23.801 1.00 85.12 86 GLN A C 1
ATOM 722 O O . GLN A 1 86 ? 16.265 9.189 -23.261 1.00 85.12 86 GLN A O 1
ATOM 727 N N . LYS A 1 87 ? 14.705 10.443 -24.296 1.00 83.50 87 LYS A N 1
ATOM 728 C CA . LYS A 1 87 ? 13.672 9.414 -24.334 1.00 83.50 87 LYS A CA 1
ATOM 729 C C . LYS A 1 87 ? 13.824 8.578 -25.612 1.00 83.50 87 LYS A C 1
ATOM 731 O O . LYS A 1 87 ? 13.978 9.159 -26.688 1.00 83.50 87 LYS A O 1
ATOM 736 N N . PRO A 1 88 ? 13.742 7.240 -25.538 1.00 85.00 88 PRO A N 1
ATOM 737 C CA . PRO A 1 88 ? 13.658 6.412 -26.732 1.00 85.00 88 PRO A CA 1
ATOM 738 C C . PRO A 1 88 ? 12.338 6.671 -27.474 1.00 85.00 88 PRO A C 1
ATOM 740 O O . PRO A 1 88 ? 11.311 6.963 -26.861 1.00 85.00 88 PRO A O 1
ATOM 743 N N . ASN A 1 89 ? 12.348 6.512 -28.800 1.00 82.12 89 ASN A N 1
ATOM 744 C CA . ASN A 1 89 ? 11.152 6.706 -29.631 1.00 82.12 89 ASN A CA 1
ATOM 745 C C . ASN A 1 89 ? 10.003 5.762 -29.243 1.00 82.12 89 ASN A C 1
ATOM 747 O O . ASN A 1 89 ? 8.836 6.137 -29.331 1.00 82.12 89 ASN A O 1
ATOM 751 N N . GLU A 1 90 ? 10.333 4.549 -28.795 1.00 85.00 90 GLU A N 1
ATOM 752 C CA . GLU A 1 90 ? 9.365 3.550 -28.357 1.00 85.00 90 GLU A CA 1
ATOM 753 C C . GLU A 1 90 ? 9.832 2.886 -27.059 1.00 85.00 90 GLU A C 1
ATOM 755 O O . GLU A 1 90 ? 10.981 2.456 -26.928 1.00 85.00 90 GLU A O 1
ATOM 760 N N . ILE A 1 91 ? 8.917 2.795 -26.094 1.00 87.31 91 ILE A N 1
ATOM 761 C CA . ILE A 1 91 ? 9.140 2.075 -24.843 1.00 87.31 91 ILE A CA 1
ATOM 762 C C . ILE A 1 91 ? 8.778 0.611 -25.071 1.00 87.31 91 ILE A C 1
ATOM 764 O O . ILE A 1 91 ? 7.687 0.285 -25.536 1.00 87.31 91 ILE A O 1
ATOM 768 N N . ARG A 1 92 ? 9.692 -0.286 -24.707 1.00 89.69 92 ARG A N 1
ATOM 769 C CA . ARG A 1 92 ? 9.502 -1.725 -24.894 1.00 89.69 92 ARG A CA 1
ATOM 770 C C . ARG A 1 92 ? 8.545 -2.286 -23.843 1.00 89.69 92 ARG A C 1
ATOM 772 O O . ARG A 1 92 ? 8.619 -1.926 -22.668 1.00 89.69 92 ARG A O 1
ATOM 779 N N . PHE A 1 93 ? 7.745 -3.271 -24.245 1.00 90.12 93 PHE A N 1
ATOM 780 C CA . PHE A 1 93 ? 6.851 -4.003 -23.343 1.00 90.12 93 PHE A CA 1
ATOM 781 C C . PHE A 1 93 ? 7.534 -4.524 -22.060 1.00 90.12 93 PHE A C 1
ATOM 783 O O . PHE A 1 93 ? 6.954 -4.338 -20.989 1.00 90.12 93 PHE A O 1
ATOM 790 N N . PRO A 1 94 ? 8.739 -5.143 -22.103 1.00 92.44 94 PRO A N 1
ATOM 791 C CA . PRO A 1 94 ? 9.357 -5.689 -20.897 1.00 92.44 94 PRO A CA 1
ATOM 792 C C . PRO A 1 94 ? 9.624 -4.627 -19.826 1.00 92.44 94 PRO A C 1
ATOM 794 O O . PRO A 1 94 ? 9.375 -4.868 -18.647 1.00 92.44 94 PRO A O 1
ATOM 797 N N . THR A 1 95 ? 10.036 -3.428 -20.247 1.00 92.44 95 THR A N 1
ATOM 798 C CA . THR A 1 95 ? 10.186 -2.269 -19.367 1.00 92.44 95 THR A CA 1
ATOM 799 C C . THR A 1 95 ? 8.858 -1.921 -18.701 1.00 92.44 95 THR A C 1
ATOM 801 O O . THR A 1 95 ? 8.766 -1.919 -17.474 1.00 92.44 95 THR A O 1
ATOM 804 N N . GLU A 1 96 ? 7.801 -1.682 -19.484 1.00 90.31 96 GLU A N 1
ATOM 805 C CA . GLU A 1 96 ? 6.494 -1.307 -18.927 1.00 90.31 96 GLU A CA 1
ATOM 806 C C . GLU A 1 96 ? 5.958 -2.377 -17.971 1.00 90.31 96 GLU A C 1
ATOM 808 O O . GLU A 1 96 ? 5.468 -2.055 -16.890 1.00 90.31 96 GLU A O 1
ATOM 813 N N . CYS A 1 97 ? 6.079 -3.653 -18.342 1.00 91.94 97 CYS A N 1
ATOM 814 C CA . CYS A 1 97 ? 5.588 -4.774 -17.553 1.00 91.94 97 CYS A CA 1
ATOM 815 C C . CYS A 1 97 ? 6.273 -4.856 -16.183 1.00 91.94 97 CYS A C 1
ATOM 817 O O . CYS A 1 97 ? 5.585 -4.983 -15.167 1.00 91.94 97 CYS A O 1
ATOM 819 N N . VAL A 1 98 ? 7.604 -4.741 -16.134 1.00 92.69 98 VAL A N 1
ATOM 820 C CA . VAL A 1 98 ? 8.365 -4.794 -14.874 1.00 92.69 98 VAL A CA 1
ATOM 821 C C . VAL A 1 98 ? 7.990 -3.629 -13.962 1.00 92.69 98 VAL A C 1
ATOM 823 O O . VAL A 1 98 ? 7.708 -3.837 -12.780 1.00 92.69 98 VAL A O 1
ATOM 826 N N . TYR A 1 99 ? 7.909 -2.409 -14.495 1.00 91.75 99 TYR A N 1
ATOM 827 C CA . TYR A 1 99 ? 7.562 -1.254 -13.670 1.00 91.75 99 TYR A CA 1
ATOM 828 C C . TYR A 1 99 ? 6.095 -1.244 -13.226 1.00 91.75 99 TYR A C 1
ATOM 830 O O . TYR A 1 99 ? 5.807 -0.850 -12.094 1.00 91.75 99 TYR A O 1
ATOM 838 N N . LEU A 1 100 ? 5.163 -1.734 -14.048 1.00 91.19 100 LEU A N 1
ATOM 839 C CA . LEU A 1 100 ? 3.770 -1.925 -13.632 1.00 91.19 100 LEU A CA 1
ATOM 840 C C . LEU A 1 100 ? 3.658 -2.997 -12.540 1.00 91.19 100 LEU A C 1
ATOM 842 O O . LEU A 1 100 ? 2.941 -2.790 -11.557 1.00 91.19 100 LEU A O 1
ATOM 846 N N . ALA A 1 101 ? 4.401 -4.103 -12.661 1.00 92.62 101 ALA A N 1
ATOM 847 C CA . ALA A 1 101 ? 4.479 -5.144 -11.635 1.00 92.62 101 ALA A CA 1
ATOM 848 C C . ALA A 1 101 ? 5.061 -4.600 -10.318 1.00 92.62 101 ALA A C 1
ATOM 850 O O . ALA A 1 101 ? 4.535 -4.882 -9.237 1.00 92.62 101 ALA A O 1
ATOM 851 N N . LEU A 1 102 ? 6.095 -3.759 -10.386 1.00 91.81 102 LEU A N 1
ATOM 852 C CA . LEU A 1 102 ? 6.657 -3.087 -9.216 1.00 91.81 102 LEU A CA 1
ATOM 853 C C . LEU A 1 102 ? 5.636 -2.140 -8.570 1.00 91.81 102 LEU A C 1
ATOM 855 O O . LEU A 1 102 ? 5.411 -2.190 -7.356 1.00 91.81 102 LEU A O 1
ATOM 859 N N . HIS A 1 103 ? 4.975 -1.307 -9.376 1.00 90.50 103 HIS A N 1
ATOM 860 C CA . HIS A 1 103 ? 4.033 -0.315 -8.871 1.00 90.50 103 HIS A CA 1
ATOM 861 C C . HIS A 1 103 ? 2.823 -0.978 -8.201 1.00 90.50 103 HIS A C 1
ATOM 863 O O . HIS A 1 103 ? 2.455 -0.619 -7.076 1.00 90.50 103 HIS A O 1
ATOM 869 N N . ILE A 1 104 ? 2.259 -2.021 -8.816 1.00 91.88 104 ILE A N 1
ATOM 870 C CA . ILE A 1 104 ? 1.159 -2.757 -8.195 1.00 91.88 104 ILE A CA 1
ATOM 871 C C . ILE A 1 104 ? 1.602 -3.545 -6.963 1.00 91.88 104 ILE A C 1
ATOM 873 O O . ILE A 1 104 ? 0.807 -3.702 -6.043 1.00 91.88 104 ILE A O 1
ATOM 877 N N . SER A 1 105 ? 2.852 -4.010 -6.893 1.00 92.25 105 SER A N 1
ATOM 878 C CA . SER A 1 105 ? 3.369 -4.694 -5.700 1.00 92.25 105 SER A CA 1
ATOM 879 C C . SER A 1 105 ? 3.350 -3.764 -4.489 1.00 92.25 105 SER A C 1
ATOM 881 O O . SER A 1 105 ? 2.924 -4.153 -3.400 1.00 92.25 105 SER A O 1
ATOM 883 N N . HIS A 1 106 ? 3.706 -2.495 -4.682 1.00 90.19 106 HIS A N 1
ATOM 884 C CA . HIS A 1 106 ? 3.568 -1.483 -3.640 1.00 90.19 106 HIS A CA 1
ATOM 885 C C . HIS A 1 106 ? 2.093 -1.255 -3.247 1.00 90.19 106 HIS A C 1
ATOM 887 O O . HIS A 1 106 ? 1.750 -1.253 -2.060 1.00 90.19 106 HIS A O 1
ATOM 893 N N . LEU A 1 107 ? 1.189 -1.122 -4.222 1.00 91.00 107 LEU A N 1
ATOM 894 C CA . LEU A 1 107 ? -0.230 -0.849 -3.951 1.00 91.00 107 LEU A CA 1
ATOM 895 C C . LEU A 1 107 ? -1.018 -2.046 -3.410 1.00 91.00 107 LEU A C 1
ATOM 897 O O . LEU A 1 107 ? -1.980 -1.850 -2.667 1.00 91.00 107 LEU A O 1
ATOM 901 N N . GLY A 1 108 ? -0.664 -3.268 -3.791 1.00 91.62 108 GLY A N 1
ATOM 902 C CA . GLY A 1 108 ? -1.350 -4.502 -3.422 1.00 91.62 108 GLY A CA 1
ATOM 903 C C . GLY A 1 108 ? -0.711 -5.158 -2.208 1.00 91.62 108 GLY A C 1
ATOM 904 O O . GLY A 1 108 ? -1.351 -5.274 -1.164 1.00 91.62 108 GLY A O 1
ATOM 905 N N . MET A 1 109 ? 0.561 -5.538 -2.314 1.00 89.94 109 MET A N 1
ATOM 906 C CA . MET A 1 109 ? 1.261 -6.299 -1.279 1.00 89.94 109 MET A CA 1
ATOM 907 C C . MET A 1 109 ? 1.590 -5.438 -0.056 1.00 89.94 109 MET A C 1
ATOM 909 O O . MET A 1 109 ? 1.168 -5.764 1.053 1.00 89.94 109 MET A O 1
ATOM 913 N N . VAL A 1 110 ? 2.286 -4.309 -0.239 1.00 86.56 110 VAL A N 1
ATOM 914 C CA . VAL A 1 110 ? 2.761 -3.483 0.891 1.00 86.56 110 VAL A CA 1
ATOM 915 C C . VAL A 1 110 ? 1.597 -2.842 1.653 1.00 86.56 110 VAL A C 1
ATOM 917 O O . VAL A 1 110 ? 1.615 -2.800 2.887 1.00 86.56 110 VAL A O 1
ATOM 920 N N . SER A 1 111 ? 0.564 -2.363 0.953 1.00 87.88 111 SER A N 1
ATOM 921 C CA . SER A 1 111 ? -0.620 -1.784 1.607 1.00 87.88 111 SER A CA 1
ATOM 922 C C . SER A 1 111 ? -1.398 -2.831 2.418 1.00 87.88 111 SER A C 1
ATOM 924 O O . SER A 1 111 ? -1.785 -2.565 3.559 1.00 87.88 111 SER A O 1
ATOM 926 N N . THR A 1 112 ? -1.564 -4.042 1.876 1.00 90.38 112 THR A N 1
ATOM 927 C CA . THR A 1 112 ? -2.324 -5.119 2.522 1.00 90.38 112 THR A CA 1
ATOM 928 C C . THR A 1 112 ? -1.555 -5.719 3.697 1.00 90.38 112 THR A C 1
ATOM 930 O O . THR A 1 112 ? -2.137 -5.924 4.764 1.00 90.38 112 THR A O 1
ATOM 933 N N . ALA A 1 113 ? -0.238 -5.905 3.565 1.00 89.19 113 ALA A N 1
ATOM 934 C CA . ALA A 1 113 ? 0.626 -6.448 4.617 1.00 89.19 113 ALA A CA 1
ATOM 935 C C . ALA A 1 113 ? 0.635 -5.592 5.898 1.00 89.19 113 ALA A C 1
ATOM 937 O O . ALA A 1 113 ? 0.793 -6.115 7.000 1.00 89.19 113 ALA A O 1
ATOM 938 N N . LYS A 1 114 ? 0.405 -4.275 5.790 1.00 86.94 114 LYS A N 1
ATOM 939 C CA . LYS A 1 114 ? 0.339 -3.362 6.948 1.00 86.94 114 LYS A CA 1
ATOM 940 C C . LYS A 1 114 ? -0.979 -3.460 7.728 1.00 86.94 114 LYS A C 1
ATOM 942 O O . LYS A 1 114 ? -1.024 -3.081 8.903 1.00 86.94 114 LYS A O 1
ATOM 947 N N . LYS A 1 115 ? -2.067 -3.951 7.119 1.00 87.25 115 LYS A N 1
ATOM 948 C CA . LYS A 1 115 ? -3.409 -3.955 7.735 1.00 87.25 115 LYS A CA 1
ATOM 949 C C . LYS A 1 115 ? -3.521 -4.844 8.984 1.00 87.25 115 LYS A C 1
ATOM 951 O O . LYS A 1 115 ? -4.125 -4.380 9.956 1.00 87.25 115 LYS A O 1
ATOM 956 N N . PRO A 1 116 ? -2.970 -6.076 9.030 1.00 88.38 116 PRO A N 1
ATOM 957 C CA . PRO A 1 116 ? -2.988 -6.895 10.242 1.00 88.38 116 PRO A CA 1
ATOM 958 C C . PRO A 1 116 ? -2.315 -6.206 11.432 1.00 88.38 116 PRO A C 1
ATOM 960 O O . PRO A 1 116 ? -2.896 -6.156 12.515 1.00 88.38 116 PRO A O 1
ATOM 963 N N . GLN A 1 117 ? -1.147 -5.593 11.219 1.00 89.06 117 GLN A N 1
ATOM 964 C CA . GLN A 1 117 ? -0.438 -4.888 12.286 1.00 89.06 117 GLN A CA 1
ATOM 965 C C . GLN A 1 117 ? -1.223 -3.672 12.786 1.00 89.06 117 GLN A C 1
ATOM 967 O O . GLN A 1 117 ? -1.386 -3.508 13.994 1.00 89.06 117 GLN A O 1
ATOM 972 N N . ARG A 1 118 ? -1.785 -2.856 11.880 1.00 88.25 118 ARG A N 1
ATOM 973 C CA . ARG A 1 118 ? -2.653 -1.722 12.254 1.00 88.25 118 ARG A CA 1
ATOM 974 C C . ARG A 1 118 ? -3.859 -2.177 13.080 1.00 88.25 118 ARG A C 1
ATOM 976 O O . ARG A 1 118 ? -4.150 -1.588 14.115 1.00 88.25 118 ARG A O 1
ATOM 983 N N . ARG A 1 119 ? -4.532 -3.255 12.663 1.00 88.75 119 ARG A N 1
ATOM 984 C CA . ARG A 1 119 ? -5.649 -3.849 13.418 1.00 88.75 119 ARG A CA 1
ATOM 985 C C . ARG A 1 119 ? -5.228 -4.282 14.820 1.00 88.75 119 ARG A C 1
ATOM 987 O O . ARG A 1 119 ? -5.946 -3.997 15.773 1.00 88.75 119 ARG A O 1
ATOM 994 N N . ASN A 1 120 ? -4.082 -4.948 14.941 1.00 90.94 120 ASN A N 1
ATOM 995 C CA . ASN A 1 120 ? -3.566 -5.396 16.231 1.00 90.94 120 ASN A CA 1
ATOM 996 C C . ASN A 1 120 ? -3.211 -4.214 17.140 1.00 90.94 120 ASN A C 1
ATOM 998 O O . ASN A 1 120 ? -3.526 -4.258 18.325 1.00 90.94 120 ASN A O 1
ATOM 1002 N N . ASN A 1 121 ? -2.620 -3.147 16.597 1.00 92.50 121 ASN A N 1
ATOM 1003 C CA . ASN A 1 121 ? -2.341 -1.923 17.351 1.00 92.50 121 ASN A CA 1
ATOM 1004 C C . ASN A 1 121 ? -3.632 -1.294 17.893 1.00 92.50 121 ASN A C 1
ATOM 1006 O O . ASN A 1 121 ? -3.724 -1.077 19.095 1.00 92.50 121 ASN A O 1
ATOM 1010 N N . ILE A 1 122 ? -4.663 -1.134 17.054 1.00 92.44 122 ILE A N 1
ATOM 1011 C CA . ILE A 1 122 ? -5.967 -0.592 17.477 1.00 92.44 122 ILE A CA 1
ATOM 1012 C C . ILE A 1 122 ? -6.593 -1.447 18.589 1.00 92.44 122 ILE A C 1
ATOM 1014 O O . ILE A 1 122 ? -7.169 -0.924 19.537 1.00 92.44 122 ILE A O 1
ATOM 1018 N N . ILE A 1 123 ? -6.486 -2.775 18.500 1.00 93.88 123 ILE A N 1
ATOM 1019 C CA . ILE A 1 123 ? -6.988 -3.673 19.549 1.00 93.88 123 ILE A CA 1
ATOM 1020 C C . ILE A 1 123 ? -6.205 -3.495 20.852 1.00 93.88 123 ILE A C 1
ATOM 1022 O O . ILE A 1 123 ? -6.810 -3.475 21.923 1.00 93.88 123 ILE A O 1
ATOM 1026 N N . ARG A 1 124 ? -4.875 -3.366 20.790 1.00 94.88 124 ARG A N 1
ATOM 1027 C CA . ARG A 1 124 ? -4.053 -3.099 21.980 1.00 94.88 124 ARG A CA 1
ATOM 1028 C C . ARG A 1 124 ? -4.413 -1.753 22.607 1.00 94.88 124 ARG A C 1
ATOM 1030 O O . ARG A 1 124 ? -4.588 -1.692 23.816 1.00 94.88 124 ARG A O 1
ATOM 1037 N N . GLU A 1 125 ? -4.590 -0.714 21.798 1.00 95.31 125 GLU A N 1
ATOM 1038 C CA . GLU A 1 125 ? -4.999 0.621 22.250 1.00 95.31 125 GLU A CA 1
ATOM 1039 C C . GLU A 1 125 ? -6.371 0.600 22.935 1.00 95.31 125 GLU A C 1
ATOM 1041 O O . GLU A 1 125 ? -6.505 1.126 24.039 1.00 95.31 125 GLU A O 1
ATOM 1046 N N . LEU A 1 126 ? -7.368 -0.071 22.345 1.00 94.69 126 LEU A N 1
ATOM 1047 C CA . LEU A 1 126 ? -8.691 -0.233 22.958 1.00 94.69 126 LEU A CA 1
ATOM 1048 C C . LEU A 1 126 ? -8.624 -0.988 24.289 1.00 94.69 126 LEU A C 1
ATOM 1050 O O . LEU A 1 126 ? -9.236 -0.557 25.263 1.00 94.69 126 LEU A O 1
ATOM 1054 N N . ASN A 1 127 ? -7.865 -2.086 24.352 1.00 95.56 127 ASN A N 1
ATOM 1055 C CA . ASN A 1 127 ? -7.675 -2.838 25.594 1.00 95.56 127 ASN A CA 1
ATOM 1056 C C . ASN A 1 127 ? -7.011 -1.984 26.681 1.00 95.56 127 ASN A C 1
ATOM 1058 O O . ASN A 1 127 ? -7.468 -1.984 27.823 1.00 95.56 127 ASN A O 1
ATOM 1062 N N . SER A 1 128 ? -5.968 -1.229 26.332 1.00 96.38 128 SER A N 1
ATOM 1063 C CA . SER A 1 128 ? -5.302 -0.315 27.263 1.00 96.38 128 SER A CA 1
ATOM 1064 C C . SER A 1 128 ? -6.241 0.793 27.744 1.00 96.38 128 SER A C 1
ATOM 1066 O O . SER A 1 128 ? -6.269 1.087 28.935 1.00 96.38 128 SER A O 1
ATOM 1068 N N . ALA A 1 129 ? -7.054 1.374 26.856 1.00 95.06 129 ALA A N 1
ATOM 1069 C CA . ALA A 1 129 ? -8.030 2.401 27.220 1.00 95.06 129 ALA A CA 1
ATOM 1070 C C . ALA A 1 129 ? -9.108 1.868 28.178 1.00 95.06 129 ALA A C 1
ATOM 1072 O O . ALA A 1 129 ? -9.425 2.529 29.166 1.00 95.06 129 ALA A O 1
ATOM 1073 N N . ILE A 1 130 ? -9.631 0.662 27.923 1.00 95.62 130 ILE A N 1
ATOM 1074 C CA . ILE A 1 130 ? -10.588 -0.011 28.815 1.00 95.62 130 ILE A CA 1
ATOM 1075 C C . ILE A 1 130 ? -9.944 -0.261 30.179 1.00 95.62 130 ILE A C 1
ATOM 1077 O O . ILE A 1 130 ? -10.496 0.155 31.193 1.00 95.62 130 ILE A O 1
ATOM 1081 N N . LYS A 1 131 ? -8.745 -0.856 30.203 1.00 96.00 131 LYS A N 1
ATOM 1082 C CA . LYS A 1 131 ? -8.019 -1.150 31.443 1.00 96.00 131 LYS A CA 1
ATOM 1083 C C . LYS A 1 131 ? -7.765 0.114 32.267 1.00 96.00 131 LYS A C 1
ATOM 1085 O O . LYS A 1 131 ? -7.990 0.107 33.472 1.00 96.00 131 LYS A O 1
ATOM 1090 N N . ASN A 1 132 ? -7.343 1.204 31.628 1.00 94.75 132 ASN A N 1
ATOM 1091 C CA . ASN A 1 132 ? -7.097 2.476 32.308 1.00 94.75 132 ASN A CA 1
ATOM 1092 C C . ASN A 1 132 ? -8.388 3.074 32.895 1.00 94.75 132 ASN A C 1
ATOM 1094 O O . ASN A 1 132 ? -8.378 3.580 34.019 1.00 94.75 132 ASN A O 1
ATOM 1098 N N . LEU A 1 133 ? -9.510 3.002 32.168 1.00 92.56 133 LEU A N 1
ATOM 1099 C CA . LEU A 1 133 ? -10.809 3.472 32.664 1.00 92.56 133 LEU A CA 1
ATOM 1100 C C . LEU A 1 133 ? -11.333 2.616 33.824 1.00 92.56 133 LEU A C 1
ATOM 1102 O O . LEU A 1 133 ? -11.868 3.165 34.784 1.00 92.56 133 LEU A O 1
ATOM 1106 N N . GLU A 1 134 ? -11.145 1.298 33.772 1.00 93.31 134 GLU A N 1
ATOM 1107 C CA . GLU A 1 134 ? -11.521 0.379 34.854 1.00 93.31 134 GLU A CA 1
ATOM 1108 C C . GLU A 1 134 ? -10.662 0.592 36.109 1.00 93.31 134 GLU A C 1
ATOM 1110 O O . GLU A 1 134 ? -11.187 0.646 37.217 1.00 93.31 134 GLU A O 1
ATOM 1115 N N . GLN A 1 135 ? -9.352 0.798 35.958 1.00 93.69 135 GLN A N 1
ATOM 1116 C CA . GLN A 1 135 ? -8.454 1.059 37.091 1.00 93.69 135 GLN A CA 1
ATOM 1117 C C . GLN A 1 135 ? -8.741 2.391 37.789 1.00 93.69 135 GLN A C 1
ATOM 1119 O O . GLN A 1 135 ? -8.612 2.499 39.006 1.00 93.69 135 GLN A O 1
ATOM 1124 N N . THR A 1 136 ? -9.156 3.406 37.032 1.00 91.25 136 THR A N 1
ATOM 1125 C CA . THR A 1 136 ? -9.499 4.733 37.568 1.00 91.25 136 THR A CA 1
ATOM 1126 C C . THR A 1 136 ? -10.944 4.830 38.057 1.00 91.25 136 THR A C 1
ATOM 1128 O O . THR A 1 136 ? -11.367 5.898 38.504 1.00 91.25 136 THR A O 1
ATOM 1131 N N . GLN A 1 137 ? -11.700 3.725 38.029 1.00 89.06 137 GLN A N 1
ATOM 1132 C CA . GLN A 1 137 ? -13.114 3.693 38.399 1.00 89.06 137 GLN A CA 1
ATOM 1133 C C . GLN A 1 137 ? -13.384 4.232 39.803 1.00 89.06 137 GLN A C 1
ATOM 1135 O O . GLN A 1 137 ? -14.359 4.954 39.992 1.00 89.06 137 GLN A O 1
ATOM 1140 N N . GLY A 1 138 ? -12.508 3.962 40.772 1.00 86.88 138 GLY A N 1
ATOM 1141 C CA . GLY A 1 138 ? -12.646 4.514 42.124 1.00 86.88 138 GLY A CA 1
ATOM 1142 C C . GLY A 1 138 ? -12.683 6.048 42.155 1.00 86.88 138 GLY A C 1
ATOM 1143 O O . GLY A 1 138 ? -13.391 6.625 42.973 1.00 86.88 138 GLY A O 1
ATOM 1144 N N . THR A 1 139 ? -11.981 6.706 41.230 1.00 87.62 139 THR A N 1
ATOM 1145 C CA . THR A 1 139 ? -11.827 8.164 41.189 1.00 87.62 139 THR A CA 1
ATOM 1146 C C . THR A 1 139 ? -12.989 8.849 40.481 1.00 87.62 139 THR A C 1
ATOM 1148 O O . THR A 1 139 ? -13.501 9.852 40.969 1.00 87.62 139 THR A O 1
ATOM 1151 N N . TRP A 1 140 ? -13.423 8.334 39.327 1.00 88.81 140 TRP A N 1
ATOM 1152 C CA . TRP A 1 140 ? -14.448 9.013 38.526 1.00 88.81 140 TRP A CA 1
ATOM 1153 C C . TRP A 1 140 ? -15.877 8.592 38.880 1.00 88.81 140 TRP A C 1
ATOM 1155 O O . TRP A 1 140 ? -16.814 9.327 38.574 1.00 88.81 140 TRP A O 1
ATOM 1165 N N . ARG A 1 141 ? -16.090 7.456 39.554 1.00 87.56 141 ARG A N 1
ATOM 1166 C CA . ARG A 1 141 ? -17.445 6.937 39.820 1.00 87.56 141 ARG A CA 1
ATOM 1167 C C . ARG A 1 141 ? -18.260 7.780 40.802 1.00 87.56 141 ARG A C 1
ATOM 1169 O O . ARG A 1 141 ? -19.482 7.747 40.749 1.00 87.56 141 ARG A O 1
ATOM 1176 N N . GLN A 1 142 ? -17.599 8.554 41.659 1.00 88.44 142 GLN A N 1
ATOM 1177 C CA . GLN A 1 142 ? -18.252 9.481 42.593 1.00 88.44 142 GLN A CA 1
ATOM 1178 C C . GLN A 1 142 ? -18.418 10.896 42.018 1.00 88.44 142 GLN A C 1
ATOM 1180 O O . GLN A 1 142 ? -18.920 11.791 42.691 1.00 88.44 142 GLN A O 1
ATOM 1185 N N . THR A 1 143 ? -17.986 11.120 40.776 1.00 89.25 143 THR A N 1
ATOM 1186 C CA . THR A 1 143 ? -18.056 12.434 40.133 1.00 89.25 143 THR A CA 1
ATOM 1187 C C . THR A 1 143 ? -19.340 12.578 39.304 1.00 89.25 143 THR A C 1
ATOM 1189 O O . THR A 1 143 ? -19.877 11.575 38.826 1.00 89.25 143 THR A O 1
ATOM 1192 N N . PRO A 1 144 ? -19.810 13.809 39.024 1.00 88.56 144 PRO A N 1
ATOM 1193 C CA . PRO A 1 144 ? -20.972 14.039 38.154 1.00 88.56 144 PRO A CA 1
ATOM 1194 C C . PRO A 1 144 ? -20.815 13.491 36.724 1.00 88.56 144 PRO A C 1
ATOM 1196 O O . PRO A 1 144 ? -21.798 13.346 36.003 1.00 88.56 144 PRO A O 1
ATOM 1199 N N . ILE A 1 145 ? -19.584 13.180 36.298 1.00 90.38 145 ILE A N 1
ATOM 1200 C CA . ILE A 1 145 ? -19.276 12.630 34.970 1.00 90.38 145 ILE A CA 1
ATOM 1201 C C . ILE A 1 145 ? -19.290 11.092 34.927 1.00 90.38 145 ILE A C 1
ATOM 1203 O O . ILE A 1 145 ? -19.002 10.514 33.878 1.00 90.38 145 ILE A O 1
ATOM 1207 N N . ALA A 1 146 ? -19.652 10.412 36.021 1.00 90.81 146 ALA A N 1
ATOM 1208 C CA . ALA A 1 146 ? -19.647 8.951 36.110 1.00 90.81 146 ALA A CA 1
ATOM 1209 C C . ALA A 1 146 ? -20.472 8.270 35.005 1.00 90.81 146 ALA A C 1
ATOM 1211 O O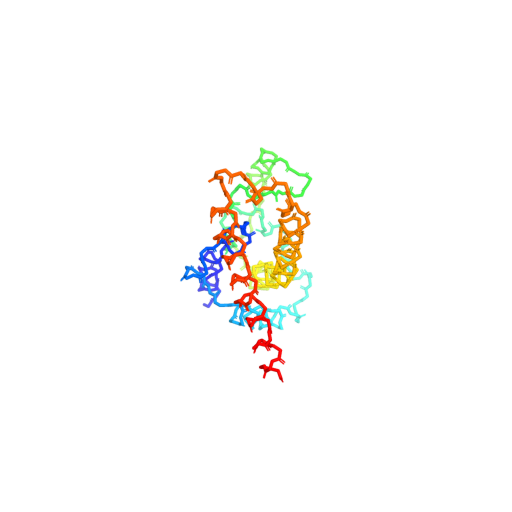 . ALA A 1 146 ? -19.957 7.396 34.309 1.00 90.81 146 ALA A O 1
ATOM 1212 N N . ALA A 1 147 ? -21.701 8.739 34.759 1.00 90.44 147 ALA A N 1
ATOM 1213 C CA . ALA A 1 147 ? -22.572 8.189 33.716 1.00 90.44 147 ALA A CA 1
ATOM 1214 C C . ALA A 1 147 ? -21.943 8.274 32.310 1.00 90.44 147 ALA A C 1
ATOM 1216 O O . ALA A 1 147 ? -22.107 7.379 31.480 1.00 90.44 147 ALA A O 1
ATOM 1217 N N . ARG A 1 148 ? -21.167 9.334 32.043 1.00 91.69 148 ARG A N 1
ATOM 1218 C CA . ARG A 1 148 ? -20.443 9.500 30.776 1.00 91.69 148 ARG A CA 1
ATOM 1219 C C . ARG A 1 148 ? -19.300 8.493 30.651 1.00 91.69 148 ARG A C 1
ATOM 1221 O O . ARG A 1 148 ? -19.118 7.928 29.573 1.00 91.69 148 ARG A O 1
ATOM 1228 N N . HIS A 1 149 ? -18.542 8.269 31.722 1.00 92.25 149 HIS A N 1
ATOM 1229 C CA . HIS A 1 149 ? -17.456 7.288 31.729 1.00 92.25 149 HIS A CA 1
ATOM 1230 C C . HIS A 1 149 ? -17.968 5.850 31.605 1.00 92.25 149 HIS A C 1
ATOM 1232 O O . HIS A 1 149 ? -17.378 5.074 30.856 1.00 92.25 149 HIS A O 1
ATOM 1238 N N . GLU A 1 150 ? -19.090 5.509 32.242 1.00 92.44 150 GLU A N 1
ATOM 1239 C CA . GLU A 1 150 ? -19.741 4.202 32.071 1.00 92.44 150 GLU A CA 1
ATOM 1240 C C . GLU A 1 150 ? -20.197 3.988 30.622 1.00 92.44 150 GLU A C 1
ATOM 1242 O O . GLU A 1 150 ? -19.852 2.978 30.008 1.00 92.44 150 GLU A O 1
ATOM 1247 N N . ALA A 1 151 ? -20.868 4.976 30.019 1.00 93.69 151 ALA A N 1
ATOM 1248 C CA . ALA A 1 151 ? -21.271 4.906 28.613 1.00 93.69 151 ALA A CA 1
ATOM 1249 C C . ALA A 1 151 ? -20.068 4.783 27.657 1.00 93.69 151 ALA A C 1
ATOM 1251 O O . ALA A 1 151 ? -20.116 4.055 26.661 1.00 93.69 151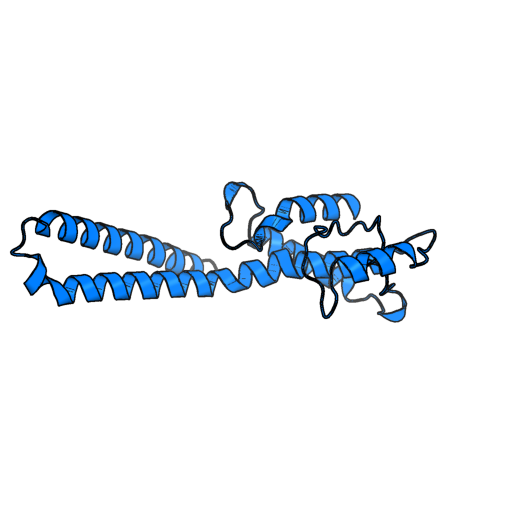 ALA A O 1
ATOM 1252 N N . GLN A 1 152 ? -18.965 5.476 27.955 1.00 93.75 152 GLN A N 1
ATOM 1253 C CA . GLN A 1 152 ? -17.723 5.359 27.193 1.00 93.75 152 GLN A CA 1
ATOM 1254 C C . GLN A 1 152 ? -17.125 3.952 27.305 1.00 93.75 152 GLN A C 1
ATOM 1256 O O . GLN A 1 152 ? -16.686 3.394 26.299 1.00 93.75 152 GLN A O 1
ATOM 1261 N N . LEU A 1 153 ? -17.119 3.373 28.503 1.00 93.81 153 LEU A N 1
ATOM 1262 C CA . LEU A 1 153 ? -16.586 2.042 28.770 1.00 93.81 153 LEU A CA 1
ATOM 1263 C C . LEU A 1 153 ? -17.383 0.968 28.016 1.00 93.81 153 LEU A C 1
ATOM 1265 O O . LEU A 1 153 ? -16.786 0.135 27.329 1.00 93.81 153 LEU A O 1
ATOM 1269 N N . GLU A 1 154 ? -18.714 1.054 28.038 1.00 95.00 154 GLU A N 1
ATOM 1270 C CA . GLU A 1 154 ? -19.592 0.177 27.254 1.00 95.00 154 GLU A CA 1
ATOM 1271 C C . GLU A 1 154 ? -19.343 0.311 25.747 1.00 95.00 154 GLU A C 1
ATOM 1273 O O . GLU A 1 154 ? -19.185 -0.692 25.042 1.00 95.00 154 GLU A O 1
ATOM 1278 N N . ARG A 1 155 ? -19.208 1.543 25.240 1.00 95.81 155 ARG A N 1
ATOM 1279 C CA . ARG A 1 155 ? -18.886 1.788 23.827 1.00 95.81 155 ARG A CA 1
ATOM 1280 C C . ARG A 1 155 ? -17.548 1.163 23.427 1.00 95.81 155 ARG A C 1
ATOM 1282 O O . ARG A 1 155 ? -17.472 0.519 22.379 1.00 95.81 155 ARG A O 1
ATOM 1289 N N . LEU A 1 156 ? -16.505 1.332 24.240 1.00 94.88 156 LEU A N 1
ATOM 1290 C CA . LEU A 1 156 ? -15.175 0.780 23.964 1.00 94.88 156 LEU A CA 1
ATOM 1291 C C . LEU A 1 156 ? -15.184 -0.755 23.987 1.00 94.88 156 LEU A C 1
ATOM 1293 O O . LEU A 1 156 ? -14.614 -1.381 23.090 1.00 94.88 156 LEU A O 1
ATOM 1297 N N . LYS A 1 157 ? -15.875 -1.375 24.955 1.00 94.75 157 LYS A N 1
ATOM 1298 C CA . LYS A 1 157 ? -16.051 -2.837 25.019 1.00 94.75 157 LYS A CA 1
ATOM 1299 C C . LYS A 1 157 ? -16.813 -3.373 23.808 1.00 94.75 157 LYS A C 1
ATOM 1301 O O . LYS A 1 157 ? -16.408 -4.381 23.219 1.00 94.75 157 LYS A O 1
ATOM 1306 N N . ALA A 1 158 ? -17.884 -2.693 23.400 1.00 95.38 158 ALA A N 1
ATOM 1307 C CA . ALA A 1 158 ? -18.646 -3.051 22.209 1.00 95.38 158 ALA A CA 1
ATOM 1308 C C . ALA A 1 158 ? -17.785 -2.959 20.937 1.00 95.38 158 ALA A C 1
ATOM 1310 O O . ALA A 1 158 ? -17.770 -3.895 20.131 1.00 95.38 158 ALA A O 1
ATOM 1311 N N . GLU A 1 159 ? -17.014 -1.880 20.778 1.00 94.19 159 GLU A N 1
ATOM 1312 C CA . GLU A 1 159 ? -16.109 -1.703 19.639 1.00 94.19 159 GLU A CA 1
ATOM 1313 C C . GLU A 1 159 ? -15.017 -2.783 19.601 1.00 94.19 159 GLU A C 1
ATOM 1315 O O . GLU A 1 159 ? -14.778 -3.388 18.548 1.00 94.19 159 GLU A O 1
ATOM 1320 N N . LEU A 1 160 ? -14.401 -3.085 20.748 1.00 93.94 160 LEU A N 1
ATOM 1321 C CA . LEU A 1 160 ? -13.411 -4.153 20.879 1.00 93.94 160 LEU A CA 1
ATOM 1322 C C . LEU A 1 160 ? -13.996 -5.504 20.445 1.00 93.94 160 LEU A C 1
ATOM 1324 O O . LEU A 1 160 ? -13.396 -6.202 19.624 1.00 93.94 160 LEU A O 1
ATOM 1328 N N . LYS A 1 161 ? -15.197 -5.849 20.925 1.00 93.75 161 LYS A N 1
ATOM 1329 C CA . LYS A 1 161 ? -15.891 -7.099 20.577 1.00 93.75 161 LYS A CA 1
ATOM 1330 C C . LYS A 1 161 ? -16.133 -7.217 19.072 1.00 93.75 161 LYS A C 1
ATOM 1332 O O . LYS A 1 161 ? -15.898 -8.278 18.490 1.00 93.75 161 LYS A O 1
ATOM 1337 N N . VAL A 1 162 ? -16.569 -6.135 18.423 1.00 93.19 162 VAL A N 1
ATOM 1338 C CA . VAL A 1 162 ? -16.761 -6.100 16.964 1.00 93.19 162 VAL A CA 1
ATOM 1339 C C . VAL A 1 162 ? -15.433 -6.300 16.234 1.00 93.19 162 VAL A C 1
ATOM 1341 O O . VAL A 1 162 ? -15.363 -7.117 15.311 1.00 93.19 162 VAL A O 1
ATOM 1344 N N . LYS A 1 163 ? -14.365 -5.602 16.643 1.00 90.00 163 LYS A N 1
ATOM 1345 C CA . LYS A 1 163 ? -13.046 -5.739 16.004 1.00 90.00 163 LYS A CA 1
ATOM 1346 C C . LYS A 1 163 ? -12.467 -7.142 16.183 1.00 90.00 163 LYS A C 1
ATOM 1348 O O . LYS A 1 163 ? -11.958 -7.688 15.208 1.00 90.00 163 LYS A O 1
ATOM 1353 N N . MET A 1 164 ? -12.603 -7.755 17.359 1.00 88.69 164 MET A N 1
ATOM 1354 C CA . MET A 1 164 ? -12.151 -9.129 17.612 1.00 88.69 164 MET A CA 1
ATOM 1355 C C . MET A 1 164 ? -12.918 -10.165 16.783 1.00 88.69 164 MET A C 1
ATOM 1357 O O . MET A 1 164 ? -12.297 -11.037 16.177 1.00 88.69 164 MET A O 1
ATOM 1361 N N . ARG A 1 165 ? -14.247 -10.042 16.668 1.00 87.50 165 ARG A N 1
ATOM 1362 C CA . ARG A 1 165 ? -15.061 -10.925 15.809 1.00 87.50 165 ARG A CA 1
ATOM 1363 C C . ARG A 1 165 ? -14.610 -10.890 14.348 1.00 87.50 165 ARG A C 1
ATOM 1365 O O . ARG A 1 165 ? -14.491 -11.934 13.715 1.00 87.50 165 ARG A O 1
ATOM 1372 N N . LYS A 1 166 ? -14.284 -9.702 13.823 1.00 81.81 166 LYS A N 1
ATOM 1373 C CA . LYS A 1 166 ? -13.747 -9.549 12.458 1.00 81.81 166 LYS A CA 1
ATOM 1374 C C . LYS A 1 166 ? -12.394 -10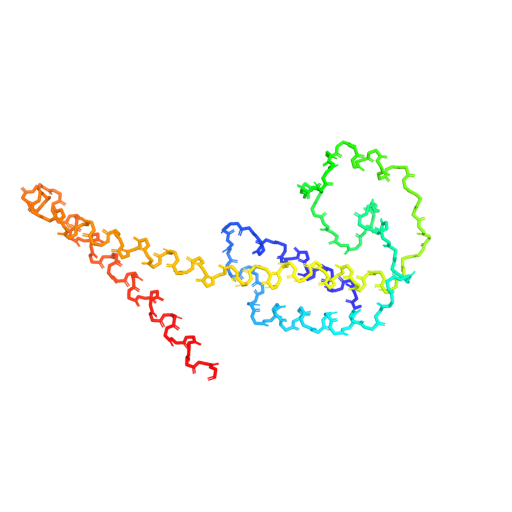.247 12.255 1.00 81.81 166 LYS A C 1
ATOM 1376 O O . LYS A 1 166 ? -12.056 -10.560 11.117 1.00 81.81 166 LYS A O 1
ATOM 1381 N N . ILE A 1 167 ? -11.615 -10.477 13.317 1.00 78.62 167 ILE A N 1
ATOM 1382 C CA . ILE A 1 167 ? -10.390 -11.292 13.252 1.00 78.62 167 ILE A CA 1
ATOM 1383 C C . ILE A 1 167 ? -10.742 -12.780 13.249 1.00 78.62 167 ILE A C 1
ATOM 1385 O O . ILE A 1 167 ? -10.266 -13.499 12.377 1.00 78.62 167 ILE A O 1
ATOM 1389 N N . GLY A 1 168 ? -11.606 -13.216 14.173 1.00 68.00 168 GLY A N 1
ATOM 1390 C CA . GLY A 1 168 ? -12.026 -14.616 14.292 1.00 68.00 168 GLY A CA 1
ATOM 1391 C C . GLY A 1 168 ? -12.627 -15.173 13.000 1.00 68.00 168 GLY A C 1
ATOM 1392 O O . GLY A 1 168 ? -12.212 -16.232 12.546 1.00 68.00 168 GLY A O 1
ATOM 1393 N N . ASN A 1 169 ? -13.502 -14.409 12.339 1.00 61.22 169 ASN A N 1
ATOM 1394 C CA . ASN A 1 169 ? -14.109 -14.829 11.071 1.00 61.22 169 ASN A CA 1
ATOM 1395 C C . ASN A 1 169 ? -13.103 -14.888 9.908 1.00 61.22 169 ASN A C 1
ATOM 1397 O O . ASN A 1 169 ? -13.313 -15.640 8.968 1.00 61.22 169 ASN A O 1
ATOM 1401 N N . LYS A 1 170 ? -12.004 -14.117 9.947 1.00 57.91 170 LYS A N 1
ATOM 1402 C CA . LYS A 1 170 ? -10.957 -14.189 8.910 1.00 57.91 170 LYS A CA 1
ATOM 1403 C C . LYS A 1 170 ? -10.071 -15.426 9.057 1.00 57.91 170 LYS A C 1
ATOM 1405 O O . LYS A 1 170 ? -9.587 -15.924 8.052 1.00 57.91 170 LYS A O 1
ATOM 1410 N N . ASN A 1 171 ? -9.900 -15.936 10.276 1.00 52.53 171 ASN A N 1
ATOM 1411 C CA . ASN A 1 171 ? -9.115 -17.146 10.534 1.00 52.53 171 ASN A CA 1
ATOM 1412 C C . ASN A 1 171 ? -9.882 -18.445 10.216 1.00 52.53 171 ASN A C 1
ATOM 1414 O O . ASN A 1 171 ? -9.284 -19.510 10.254 1.00 52.53 171 ASN A O 1
ATOM 1418 N N . GLN A 1 172 ? -11.184 -18.360 9.921 1.00 41.53 172 GLN A N 1
ATOM 1419 C CA . GLN A 1 172 ? -12.033 -19.496 9.529 1.00 41.53 172 GLN A CA 1
ATOM 1420 C C . GLN A 1 172 ? -12.225 -19.617 8.005 1.00 41.53 172 GLN A C 1
ATOM 1422 O O . GLN A 1 172 ? -12.864 -20.559 7.553 1.00 41.53 172 GLN A O 1
ATOM 1427 N N . CYS A 1 173 ? -11.694 -18.676 7.215 1.00 41.41 173 CYS A N 1
ATOM 1428 C CA . CYS A 1 173 ? -11.795 -18.671 5.748 1.00 41.41 173 CYS A CA 1
ATOM 1429 C C . CYS A 1 173 ? -10.506 -19.145 5.044 1.00 41.41 173 CYS A C 1
ATOM 1431 O O . CYS A 1 173 ? -10.264 -18.751 3.901 1.00 41.41 173 CYS A O 1
ATOM 1433 N N . HIS A 1 174 ? -9.677 -19.940 5.720 1.00 36.03 174 HIS A N 1
ATOM 1434 C CA . HIS A 1 174 ? -8.491 -20.583 5.151 1.00 36.03 174 HIS A CA 1
ATOM 1435 C C . HIS A 1 174 ? -8.625 -22.096 5.225 1.00 36.03 174 HIS A C 1
ATOM 1437 O O . HIS A 1 174 ? -9.032 -22.580 6.305 1.00 36.03 174 HIS A O 1
#

Foldseek 3Di:
DLLVLLVLLVQLVCLQPPDDDPVSHDDLVVLVVVLVVLCVVLVVQDVVLADPCQVLEPPHSNPPPLPDDDDPDDSVRSVVVNVVDDDDPDHDPSNSSNSSSVSSCCSRVVSVVCVVVVLVVVLVVLVVVLVVLVVCCVPPCPDPCNVVSVVVNVVSVVVSVVSVVVVVVVVVPD

Solvent-accessible surface area (backbone atoms only — not comparable to full-atom values): 10277 Å² total; per-residue (Å²): 111,69,68,57,52,34,55,54,48,59,66,36,58,57,54,68,47,97,74,66,66,73,90,75,40,79,56,66,69,59,35,40,53,52,28,51,55,35,41,62,69,32,65,84,56,60,68,91,70,36,60,84,66,49,90,53,47,91,83,45,75,77,69,68,63,90,85,58,88,56,84,97,52,54,77,66,60,48,51,57,49,40,72,69,54,85,75,72,96,69,83,55,67,63,29,55,44,42,54,50,26,52,54,37,35,52,46,20,50,56,36,51,68,49,47,63,57,53,54,52,50,54,52,52,52,50,52,51,52,48,51,54,52,60,71,44,36,83,70,44,60,83,40,98,58,25,70,59,52,53,54,50,48,54,51,51,54,53,52,49,52,54,54,49,50,63,50,56,60,58,71,70,73,114

InterPro domains:
  IPR019474 Ubiquitin conjugation factor E4, core [PF10408] (1-164)
  IPR045132 Ubiquitin conjugation factor E4 [PTHR13931] (1-165)